Protein AF-A0A6J4PMF3-F1 (afdb_monomer)

Nearest PDB structures (foldseek):
  5nv6-assembly1_A  TM=9.060E-01  e=8.375E-05  Homo sapiens
  7asg-assembly1_A  TM=8.979E-01  e=1.931E-04  Homo sapiens
  1w7d-assembly1_A  TM=6.795E-01  e=3.828E-06  Cereibacter sphaeroides
  7asc-assembly1_A  TM=9.158E-01  e=2.060E-04  Homo sapiens
  5y6p-assembly1_A1  TM=8.399E-01  e=5.402E-04  Griffithsia pacifica

Mean predicted aligned error: 12.39 Å

Solvent-accessible surface area (backbone atoms only — not comparable to full-atom values): 7370 Å² total; per-residue (Å²): 132,90,77,91,85,84,85,89,81,81,88,76,94,69,80,82,76,72,75,78,74,73,52,57,75,46,54,92,22,69,42,51,90,89,51,50,60,61,59,38,36,68,62,12,76,34,22,56,61,49,50,53,50,36,58,72,41,64,42,54,68,66,58,62,44,96,66,57,66,34,70,65,78,59,40,48,66,60,63,66,70,46,64,89,62,52,66,63,52,41,72,33,82,92,26,26,71,56,40,37,51,57,53,51,72,34,46,40,90,38,82,75,59,84,87,81,112

Radius of gyration: 23.45 Å; Cα contacts (8 Å, |Δi|>4): 108; chains: 1; bounding box: 86×26×46 Å

Secondary structure (DSSP, 8-state):
---------------------PPPEETTEE--TTS-HHHHHHH-TT-HHHHHHHHHTT-HHHHTSSS--EE----HHHHHTSPTTHHHHHTSGGGHHHHHHHHHHTEESS---GGG-

InterPro domains:
  IPR000782 FAS1 domain [PF02469] (46-117)
  IPR000782 FAS1 domain [PS50213] (34-117)
  IPR036378 FAS1 domain superfamily [G3DSA:2.30.180.10] (9-117)
  IPR036378 FAS1 domain superfamily [SSF82153] (36-116)
  IPR050904 Cell adhesion and biosynthesis-related protein [PTHR10900] (18-116)

Organism: NCBI:txid543078

Foldseek 3Di:
DDDDDDDDDDDDPDDDPPPPPQADQDQNDGDDPVDFPLVSLVRHPFQVLVNLLCVLLVCPVVSRDPAAKDFPGHGPVNVVPDPPCPSVVCSDPVNSVVSNVVRVVRIDRHNDDPVVD

Sequence (117 aa):
MKTLLGAMALAGLATAAAAQMANPMVGGAEMPATNDIVTNAMNSADHTTLVAAVQAAGLVETLQGEGPFTVLAPTNAAFAALPAGVVDSLLQEQNLDVLAQILTCHVIPAEAFSSDI

Structure (mmCIF, N/CA/C/O backbone):
data_AF-A0A6J4PMF3-F1
#
_entry.id   AF-A0A6J4PMF3-F1
#
loop_
_atom_site.group_PDB
_atom_site.id
_atom_site.type_symbol
_atom_site.label_atom_id
_atom_site.label_alt_id
_atom_site.label_comp_id
_atom_site.label_asym_id
_atom_site.label_entity_id
_atom_site.label_seq_id
_atom_site.pdbx_PDB_ins_code
_atom_site.Cartn_x
_atom_site.Cartn_y
_atom_site.Cartn_z
_atom_site.occupancy
_atom_site.B_iso_or_equiv
_atom_site.auth_seq_id
_atom_site.auth_comp_id
_atom_site.auth_asym_id
_atom_site.auth_atom_id
_atom_site.pdbx_PDB_model_num
ATOM 1 N N . MET A 1 1 ? 70.811 1.520 -27.163 1.00 37.31 1 MET A N 1
ATOM 2 C CA . MET A 1 1 ? 70.375 2.861 -26.711 1.00 37.31 1 MET A CA 1
ATOM 3 C C . MET A 1 1 ? 69.058 3.168 -27.412 1.00 37.31 1 MET A C 1
ATOM 5 O O . MET A 1 1 ? 69.069 3.003 -28.616 1.00 37.31 1 MET A O 1
ATOM 9 N N . LYS A 1 2 ? 67.998 3.532 -26.654 1.00 33.75 2 LYS A N 1
ATOM 10 C CA . LYS A 1 2 ? 66.844 4.414 -26.999 1.00 33.75 2 LYS A CA 1
ATOM 11 C C . LYS A 1 2 ? 66.195 4.243 -28.402 1.00 33.75 2 LYS A C 1
ATOM 13 O O . LYS A 1 2 ? 66.894 4.374 -29.388 1.00 33.75 2 LYS A O 1
ATOM 18 N N . THR A 1 3 ? 64.894 4.003 -28.612 1.00 34.62 3 THR A N 1
ATOM 19 C CA . THR A 1 3 ? 63.647 4.606 -28.063 1.00 34.62 3 THR A CA 1
ATOM 20 C C . THR A 1 3 ? 62.450 3.924 -28.785 1.00 34.62 3 THR A C 1
ATOM 22 O O . THR A 1 3 ? 62.613 3.585 -29.950 1.00 34.62 3 THR A O 1
ATOM 25 N N . LEU A 1 4 ? 61.362 3.522 -28.092 1.00 33.97 4 LEU A N 1
ATOM 26 C CA . LEU A 1 4 ? 59.990 4.121 -28.088 1.00 33.97 4 LEU A CA 1
ATOM 27 C C . LEU A 1 4 ? 59.319 4.237 -29.480 1.00 33.97 4 LEU A C 1
ATOM 29 O O . LEU A 1 4 ? 59.976 4.654 -30.417 1.00 33.97 4 LEU A O 1
ATOM 33 N N . LEU A 1 5 ? 58.019 4.060 -29.740 1.00 35.78 5 LEU A N 1
ATOM 34 C CA . LEU A 1 5 ? 56.769 3.657 -29.070 1.00 35.78 5 LEU A CA 1
ATOM 35 C C . LEU A 1 5 ? 55.703 3.974 -30.155 1.00 35.78 5 LEU A C 1
ATOM 37 O O . LEU A 1 5 ? 55.770 5.065 -30.719 1.00 35.78 5 LEU A O 1
ATOM 41 N N . GLY A 1 6 ? 54.751 3.096 -30.498 1.00 29.81 6 GLY A N 1
ATOM 42 C CA . GLY A 1 6 ? 53.820 3.416 -31.597 1.00 29.81 6 GLY A CA 1
ATOM 43 C C . GLY A 1 6 ? 52.619 2.487 -31.767 1.00 29.81 6 GLY A C 1
ATOM 44 O O . GLY A 1 6 ? 52.643 1.608 -32.614 1.00 29.81 6 GLY A O 1
ATOM 45 N N . ALA A 1 7 ? 51.594 2.736 -30.947 1.00 36.22 7 ALA A N 1
ATOM 46 C CA . ALA A 1 7 ? 50.156 2.538 -31.168 1.00 36.22 7 ALA A CA 1
ATOM 47 C C . ALA A 1 7 ? 49.660 1.247 -31.859 1.00 36.22 7 ALA A C 1
ATOM 49 O O . ALA A 1 7 ? 49.549 1.149 -33.078 1.00 36.22 7 ALA A O 1
ATOM 50 N N . MET A 1 8 ? 49.200 0.316 -31.023 1.00 42.03 8 MET A N 1
ATOM 51 C CA . MET A 1 8 ? 48.271 -0.757 -31.362 1.00 42.03 8 MET A CA 1
ATOM 52 C C . MET A 1 8 ? 46.880 -0.338 -30.861 1.00 42.03 8 MET A C 1
ATOM 54 O O . MET A 1 8 ? 46.699 -0.143 -29.663 1.00 42.03 8 MET A O 1
ATOM 58 N N . ALA A 1 9 ? 45.906 -0.183 -31.755 1.00 37.12 9 ALA A N 1
ATOM 59 C CA . ALA A 1 9 ? 44.490 -0.125 -31.393 1.00 37.12 9 ALA A CA 1
ATOM 60 C C . ALA A 1 9 ? 43.679 -0.789 -32.512 1.00 37.12 9 ALA A C 1
ATOM 62 O O . ALA A 1 9 ? 43.367 -0.177 -33.532 1.00 37.12 9 ALA A O 1
ATOM 63 N N . LEU A 1 10 ? 43.428 -2.088 -32.331 1.00 39.50 10 LEU A N 1
ATOM 64 C CA . LEU A 1 10 ? 42.513 -2.874 -33.149 1.00 39.50 10 LEU A CA 1
ATOM 65 C C . LEU A 1 10 ? 41.071 -2.420 -32.904 1.00 39.50 10 LEU A C 1
ATOM 67 O O . LEU A 1 10 ? 40.662 -2.169 -31.772 1.00 39.50 10 LEU A O 1
ATOM 71 N N . ALA A 1 11 ? 40.310 -2.389 -33.993 1.00 46.75 11 ALA A N 1
ATOM 72 C CA . ALA A 1 11 ? 38.869 -2.236 -34.020 1.00 46.75 11 ALA A CA 1
ATOM 73 C C . ALA A 1 11 ? 38.151 -3.320 -33.196 1.00 46.75 11 ALA A C 1
ATOM 75 O O . ALA A 1 11 ? 38.487 -4.501 -33.270 1.00 46.75 11 ALA A O 1
ATOM 76 N N . GLY A 1 12 ? 37.108 -2.905 -32.481 1.00 38.78 12 GLY A N 1
ATOM 77 C CA . GLY A 1 12 ? 36.174 -3.783 -31.789 1.00 38.78 12 GLY A CA 1
ATOM 78 C C . GLY A 1 12 ? 34.881 -3.037 -31.480 1.00 38.78 12 GLY A C 1
ATOM 79 O O . GLY A 1 12 ? 34.656 -2.632 -30.346 1.00 38.78 12 GLY A O 1
ATOM 80 N N . LEU A 1 13 ? 34.037 -2.829 -32.497 1.00 46.97 13 LEU A N 1
ATOM 81 C CA . LEU A 1 13 ? 32.609 -2.601 -32.277 1.00 46.97 13 LEU A CA 1
ATOM 82 C C . LEU A 1 13 ? 32.025 -3.931 -31.778 1.00 46.97 13 LEU A C 1
ATOM 84 O O . LEU A 1 13 ? 31.741 -4.824 -32.572 1.00 46.97 13 LEU A O 1
ATOM 88 N N . ALA A 1 14 ? 31.875 -4.070 -30.466 1.00 45.22 14 ALA A N 1
ATOM 89 C CA . ALA A 1 14 ? 31.021 -5.081 -29.866 1.00 45.22 14 ALA A CA 1
ATOM 90 C C . ALA A 1 14 ? 29.963 -4.333 -29.058 1.00 45.22 14 ALA A C 1
ATOM 92 O O . ALA A 1 14 ? 30.255 -3.650 -28.080 1.00 45.22 14 ALA A O 1
ATOM 93 N N . THR A 1 15 ? 28.749 -4.404 -29.584 1.00 39.06 15 THR A N 1
ATOM 94 C CA . THR A 1 15 ? 27.488 -3.905 -29.047 1.00 39.06 15 THR A CA 1
ATOM 95 C C . THR A 1 15 ? 27.440 -3.939 -27.525 1.00 39.06 15 THR A C 1
ATOM 97 O O . THR A 1 15 ? 27.542 -5.008 -26.922 1.00 39.06 15 THR A O 1
ATOM 100 N N . ALA A 1 16 ? 27.204 -2.774 -26.919 1.00 39.41 16 ALA A N 1
ATOM 101 C CA . ALA A 1 16 ? 26.626 -2.696 -25.592 1.00 39.41 16 ALA A CA 1
ATOM 102 C C . ALA A 1 16 ? 25.291 -3.448 -25.640 1.00 39.41 16 ALA A C 1
ATOM 104 O O . ALA A 1 16 ? 24.288 -2.931 -26.130 1.00 39.41 16 ALA A O 1
ATOM 105 N N . ALA A 1 17 ? 25.294 -4.698 -25.186 1.00 38.69 17 ALA A N 1
ATOM 106 C CA . ALA A 1 17 ? 24.082 -5.352 -24.749 1.00 38.69 17 ALA A CA 1
ATOM 107 C C . ALA A 1 17 ? 23.633 -4.581 -23.506 1.00 38.69 17 ALA A C 1
ATOM 109 O O . ALA A 1 17 ? 24.020 -4.902 -22.385 1.00 38.69 17 ALA A O 1
ATOM 110 N N . ALA A 1 18 ? 22.876 -3.504 -23.724 1.00 40.16 18 ALA A N 1
ATOM 111 C CA . ALA A 1 18 ? 21.943 -3.031 -22.727 1.00 40.16 18 ALA A CA 1
ATOM 112 C C . ALA A 1 18 ? 21.091 -4.254 -22.399 1.00 40.16 18 ALA A C 1
ATOM 114 O O . ALA A 1 18 ? 20.301 -4.709 -23.227 1.00 40.16 18 ALA A O 1
ATOM 115 N N . ALA A 1 19 ? 21.357 -4.865 -21.246 1.00 42.50 19 ALA A N 1
ATOM 116 C CA . ALA A 1 19 ? 20.436 -5.800 -20.651 1.00 42.50 19 ALA A CA 1
ATOM 117 C C . ALA A 1 19 ? 19.108 -5.049 -20.595 1.00 42.50 19 ALA A C 1
ATOM 119 O O . ALA A 1 19 ? 18.959 -4.097 -19.832 1.00 42.50 19 ALA A O 1
ATOM 120 N N . GLN A 1 20 ? 18.192 -5.410 -21.487 1.00 47.06 20 GLN A N 1
ATOM 121 C CA . GLN A 1 20 ? 16.795 -5.058 -21.368 1.00 47.06 20 GLN A CA 1
ATOM 122 C C . GLN A 1 20 ? 16.377 -5.672 -20.033 1.00 47.06 20 GLN A C 1
ATOM 124 O O . GLN A 1 20 ? 16.107 -6.871 -19.962 1.00 47.06 20 GLN A O 1
ATOM 129 N N . MET A 1 21 ? 16.464 -4.893 -18.952 1.00 52.34 21 MET A N 1
ATOM 130 C CA . MET A 1 21 ? 15.906 -5.263 -17.663 1.00 52.34 21 MET A CA 1
ATOM 131 C C . MET A 1 21 ? 14.413 -5.397 -17.923 1.00 52.34 21 MET A C 1
ATOM 133 O O . MET A 1 21 ? 13.710 -4.399 -18.048 1.00 52.34 21 MET A O 1
ATOM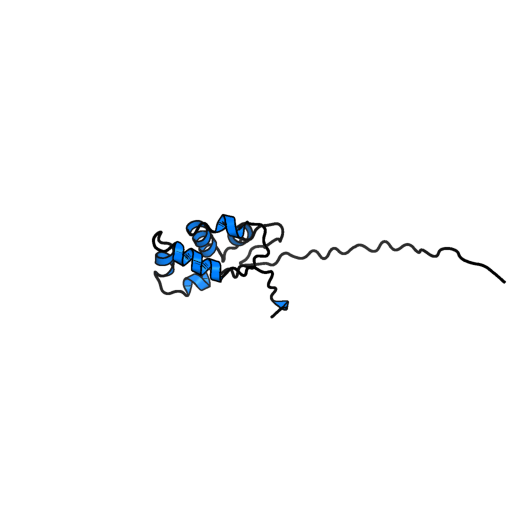 137 N N . ALA A 1 22 ? 13.949 -6.625 -18.149 1.00 61.88 22 ALA A N 1
ATOM 138 C CA . ALA A 1 22 ? 12.528 -6.897 -18.203 1.00 61.88 22 ALA A CA 1
ATOM 139 C C . ALA A 1 22 ? 11.954 -6.405 -16.873 1.00 61.88 22 ALA A C 1
ATOM 141 O O . ALA A 1 22 ? 12.427 -6.813 -15.809 1.00 61.88 22 ALA A O 1
ATOM 142 N N . ASN A 1 23 ? 11.011 -5.466 -16.942 1.00 74.62 23 ASN A N 1
ATOM 143 C CA . ASN A 1 23 ? 10.401 -4.903 -15.748 1.00 74.62 23 ASN A CA 1
ATOM 144 C C . ASN A 1 23 ? 9.767 -6.041 -14.933 1.00 74.62 23 ASN A C 1
ATOM 146 O O . ASN A 1 23 ? 9.175 -6.952 -15.523 1.00 74.62 23 ASN A O 1
ATOM 150 N N . PRO A 1 24 ? 9.886 -6.024 -13.596 1.00 78.62 24 PRO A N 1
ATOM 151 C CA . PRO A 1 24 ? 9.280 -7.053 -12.769 1.00 78.62 24 PRO A CA 1
ATOM 152 C C . PRO A 1 24 ? 7.763 -7.095 -12.996 1.00 78.62 24 PRO A C 1
ATOM 154 O O . PRO A 1 24 ? 7.092 -6.064 -13.076 1.00 78.62 24 PRO A O 1
ATOM 157 N N . MET A 1 25 ? 7.234 -8.312 -13.114 1.00 79.19 25 MET A N 1
ATOM 158 C CA . MET A 1 25 ? 5.803 -8.577 -13.237 1.00 79.19 25 MET A CA 1
ATOM 159 C C . MET A 1 25 ? 5.208 -8.745 -11.842 1.00 79.19 25 MET A C 1
ATOM 161 O O . MET A 1 25 ? 5.563 -9.684 -11.130 1.00 79.19 25 MET A O 1
ATOM 165 N N . VAL A 1 26 ? 4.287 -7.862 -11.459 1.00 78.06 26 VAL A N 1
ATOM 166 C CA . VAL A 1 26 ? 3.666 -7.861 -10.130 1.00 78.06 26 VAL A CA 1
ATOM 167 C C . VAL A 1 26 ? 2.150 -7.770 -10.283 1.00 78.06 26 VAL A C 1
ATOM 169 O O . VAL A 1 26 ? 1.610 -6.827 -10.862 1.00 78.06 26 VAL A O 1
ATOM 172 N N . GLY A 1 27 ? 1.448 -8.793 -9.796 1.00 70.00 27 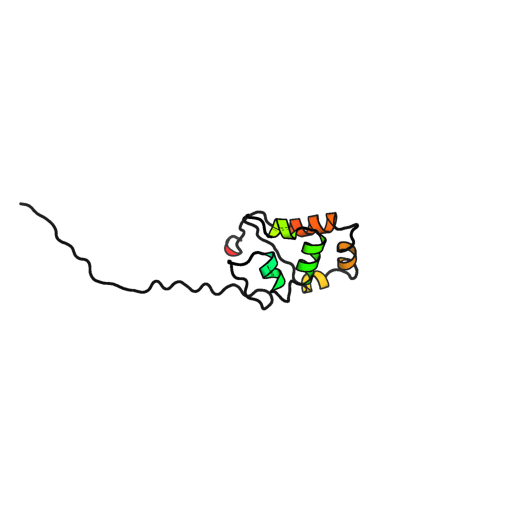GLY A N 1
ATOM 173 C CA . GLY A 1 27 ? -0.007 -8.919 -9.916 1.00 70.00 27 GLY A CA 1
ATOM 174 C C . GLY A 1 27 ? -0.542 -8.773 -11.341 1.00 70.00 27 GLY A C 1
ATOM 175 O O . GLY A 1 27 ? -1.513 -8.060 -11.591 1.00 70.00 27 GLY A O 1
ATOM 176 N N . GLY A 1 28 ? 0.156 -9.408 -12.289 1.00 76.81 28 GLY A N 1
ATOM 177 C CA . GLY A 1 28 ? -0.212 -9.446 -13.705 1.00 76.81 28 GLY A CA 1
ATOM 178 C C . GLY A 1 28 ? 0.154 -8.203 -14.523 1.00 76.81 28 GLY A C 1
ATOM 179 O O . GLY A 1 28 ? -0.149 -8.184 -15.713 1.00 76.81 28 GLY A O 1
ATOM 180 N N . ALA A 1 29 ? 0.814 -7.201 -13.931 1.00 79.31 29 ALA A N 1
ATOM 181 C CA . ALA A 1 29 ? 1.205 -5.963 -14.610 1.00 79.31 29 ALA A CA 1
ATOM 182 C C . ALA A 1 29 ? 2.707 -5.680 -14.502 1.00 79.31 29 ALA A C 1
ATOM 184 O O . ALA A 1 29 ? 3.362 -6.069 -13.532 1.00 79.31 29 ALA A O 1
ATOM 185 N N . GLU A 1 30 ? 3.267 -5.057 -15.540 1.00 82.50 30 GLU A N 1
ATOM 186 C CA . GLU A 1 30 ? 4.675 -4.659 -15.555 1.00 82.50 30 GLU A CA 1
ATOM 187 C C . GLU A 1 30 ? 4.839 -3.452 -14.635 1.00 82.50 30 GLU A C 1
ATOM 189 O O . GLU A 1 30 ? 4.076 -2.491 -14.737 1.00 82.50 30 GLU A O 1
ATOM 194 N N . MET A 1 31 ? 5.833 -3.495 -13.749 1.00 81.81 31 MET A N 1
ATOM 195 C CA . MET A 1 31 ? 6.199 -2.364 -12.897 1.00 81.81 31 MET A CA 1
ATOM 196 C C . MET A 1 31 ? 7.491 -1.726 -13.413 1.00 81.81 31 MET A C 1
ATOM 198 O O . MET A 1 31 ? 8.579 -2.074 -12.946 1.00 81.81 31 MET A O 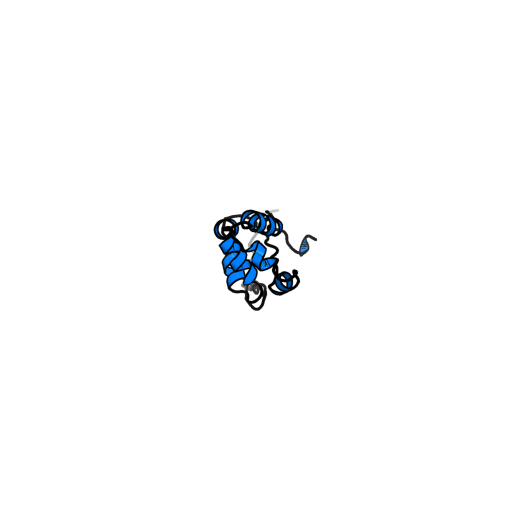1
ATOM 202 N N . PRO A 1 32 ? 7.421 -0.832 -14.417 1.00 80.88 32 PRO A N 1
ATOM 203 C CA . PRO A 1 32 ? 8.594 -0.113 -14.874 1.00 80.88 32 PRO A CA 1
ATOM 204 C C . PRO A 1 32 ? 9.090 0.855 -13.802 1.00 80.88 32 PRO A C 1
ATOM 206 O O . PRO A 1 32 ? 8.306 1.530 -13.134 1.00 80.88 32 PRO A O 1
ATOM 209 N N . ALA A 1 33 ? 10.413 0.983 -13.704 1.00 78.44 33 ALA A N 1
ATOM 210 C CA . ALA A 1 33 ? 11.068 1.943 -12.813 1.00 78.44 33 ALA A CA 1
ATOM 211 C C . ALA A 1 33 ? 10.808 3.413 -13.201 1.00 78.44 33 ALA A C 1
ATOM 213 O O . ALA A 1 33 ? 11.141 4.321 -12.450 1.00 78.44 33 ALA A O 1
ATOM 214 N N . THR A 1 34 ? 10.232 3.661 -14.382 1.00 79.25 34 THR A N 1
ATOM 215 C CA . THR A 1 34 ? 9.833 5.002 -14.838 1.00 79.25 34 THR A CA 1
ATOM 216 C C . THR A 1 34 ? 8.537 5.495 -14.200 1.00 79.25 34 THR A C 1
ATOM 218 O O . THR A 1 34 ? 8.239 6.682 -14.303 1.00 79.25 34 THR A O 1
ATOM 221 N N . ASN A 1 35 ? 7.748 4.598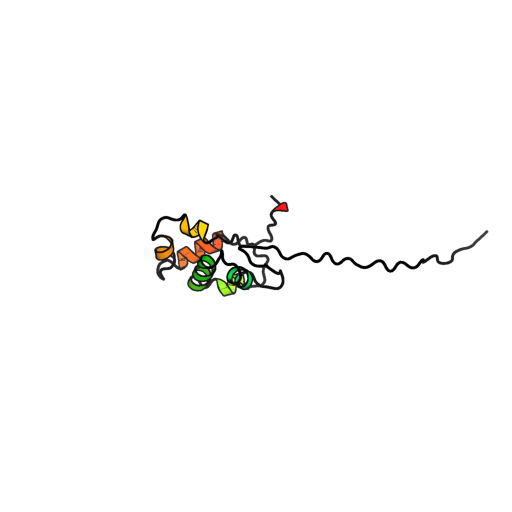 -13.604 1.00 80.94 35 ASN A N 1
ATOM 222 C CA . ASN A 1 35 ? 6.486 4.930 -12.955 1.00 80.94 35 ASN A CA 1
ATOM 223 C C . ASN A 1 35 ? 6.685 5.067 -11.444 1.00 80.94 35 ASN A C 1
ATOM 225 O O . ASN A 1 35 ? 7.482 4.343 -10.847 1.00 80.94 35 ASN A O 1
ATOM 229 N N . ASP A 1 36 ? 5.900 5.946 -10.823 1.00 82.88 36 ASP A N 1
ATOM 230 C CA . ASP A 1 36 ? 5.826 6.024 -9.368 1.00 82.88 36 ASP A CA 1
ATOM 231 C C . ASP A 1 36 ? 5.125 4.788 -8.760 1.00 82.88 36 ASP A C 1
ATOM 233 O O . ASP A 1 36 ? 4.492 3.971 -9.445 1.00 82.88 36 ASP A O 1
ATOM 237 N N . ILE A 1 37 ? 5.255 4.643 -7.440 1.00 81.75 37 ILE A N 1
ATOM 238 C CA . ILE A 1 37 ? 4.738 3.491 -6.687 1.00 81.75 37 ILE A CA 1
ATOM 239 C C . ILE A 1 37 ? 3.216 3.377 -6.839 1.00 81.75 37 ILE A C 1
ATOM 241 O O . ILE A 1 37 ? 2.681 2.277 -6.997 1.00 81.75 37 ILE A O 1
ATOM 245 N N . VAL A 1 38 ? 2.516 4.514 -6.834 1.00 82.56 38 VAL A N 1
ATOM 246 C CA . VAL A 1 38 ? 1.052 4.568 -6.918 1.00 82.56 38 VAL A CA 1
ATOM 247 C C . VAL A 1 38 ? 0.571 4.128 -8.300 1.00 82.56 38 VAL A C 1
ATOM 249 O O . VAL A 1 38 ? -0.320 3.289 -8.399 1.00 82.56 38 VAL A O 1
ATOM 252 N N . THR A 1 39 ? 1.197 4.615 -9.367 1.00 84.38 39 THR A N 1
ATOM 253 C CA . THR A 1 39 ? 0.899 4.261 -10.759 1.00 84.38 39 THR A CA 1
ATOM 254 C C . THR A 1 39 ? 1.138 2.775 -10.999 1.00 84.38 39 THR A C 1
ATOM 256 O O . THR A 1 39 ? 0.306 2.099 -11.606 1.00 84.38 39 THR A O 1
ATOM 259 N N . ASN A 1 40 ? 2.238 2.228 -10.478 1.00 85.00 40 ASN A N 1
ATOM 260 C CA . ASN A 1 40 ? 2.515 0.795 -10.566 1.00 85.00 40 ASN A CA 1
ATOM 261 C C . ASN A 1 40 ? 1.481 -0.046 -9.798 1.00 85.00 40 ASN A C 1
ATOM 263 O O . ASN A 1 40 ? 1.000 -1.049 -10.328 1.00 85.00 40 ASN A O 1
ATOM 267 N N . ALA A 1 41 ? 1.071 0.382 -8.600 1.00 82.94 41 ALA A N 1
ATOM 268 C CA . ALA A 1 41 ? 0.018 -0.293 -7.839 1.00 82.94 41 ALA A CA 1
ATOM 269 C C . ALA A 1 41 ? -1.354 -0.220 -8.536 1.00 82.94 41 ALA A C 1
ATOM 271 O O . ALA A 1 41 ? -2.084 -1.207 -8.544 1.00 82.94 41 ALA A O 1
ATOM 272 N N . MET A 1 42 ? -1.690 0.908 -9.173 1.00 82.44 42 MET A N 1
ATOM 273 C CA . MET A 1 42 ? -2.938 1.083 -9.933 1.00 82.44 42 MET A CA 1
ATOM 274 C C . MET A 1 42 ? -3.032 0.174 -11.159 1.00 82.44 42 MET A C 1
ATOM 276 O O . MET A 1 42 ? -4.124 -0.271 -11.504 1.00 82.44 42 MET A O 1
ATOM 280 N N . ASN A 1 43 ? -1.903 -0.107 -11.810 1.00 83.00 43 ASN A N 1
ATOM 281 C CA . ASN A 1 43 ? -1.869 -0.996 -12.970 1.00 83.00 43 ASN A CA 1
ATOM 282 C C . ASN A 1 43 ? -1.949 -2.482 -12.583 1.00 83.00 43 ASN A C 1
ATOM 284 O O . ASN A 1 43 ? -2.239 -3.316 -13.437 1.00 83.00 43 ASN A O 1
ATOM 288 N N . SER A 1 44 ? -1.717 -2.822 -11.314 1.00 81.44 44 SER A N 1
ATOM 289 C CA . SER A 1 44 ? -1.699 -4.200 -10.828 1.00 81.44 44 SER A CA 1
ATOM 290 C C . SER A 1 44 ? -3.083 -4.662 -10.360 1.00 81.44 44 SER A C 1
ATOM 292 O O . SER A 1 44 ? -3.703 -4.047 -9.490 1.00 81.44 44 SER A O 1
ATOM 294 N N . ALA A 1 45 ? -3.554 -5.798 -10.885 1.00 82.00 45 ALA A N 1
ATOM 295 C CA . ALA A 1 45 ? -4.879 -6.336 -10.557 1.00 82.00 45 ALA A CA 1
ATOM 296 C C . ALA A 1 45 ? -5.001 -6.785 -9.088 1.00 82.00 45 ALA A C 1
ATOM 298 O O . ALA A 1 45 ? -6.098 -6.805 -8.530 1.00 82.00 45 ALA A O 1
ATOM 299 N N . ASP A 1 46 ? -3.873 -7.102 -8.449 1.00 83.38 46 ASP A N 1
ATOM 300 C CA . ASP A 1 46 ? -3.823 -7.605 -7.075 1.00 83.38 46 ASP A CA 1
ATOM 301 C C . ASP A 1 46 ? -3.748 -6.505 -6.005 1.00 83.38 46 ASP A C 1
ATOM 303 O O . ASP A 1 46 ? -3.788 -6.832 -4.821 1.00 83.38 46 ASP A O 1
ATOM 307 N N . HIS A 1 47 ? -3.654 -5.223 -6.380 1.00 84.88 47 HIS A N 1
ATOM 308 C CA . HIS A 1 47 ? -3.404 -4.112 -5.442 1.00 84.88 47 HIS A CA 1
ATOM 309 C C . HIS A 1 47 ? -4.536 -3.073 -5.393 1.00 84.88 47 HIS A C 1
ATOM 311 O O . HIS A 1 47 ? -4.382 -1.992 -4.822 1.00 84.88 47 HIS A O 1
ATOM 317 N N . THR A 1 48 ? -5.707 -3.393 -5.944 1.00 83.56 48 THR A N 1
ATOM 318 C CA . THR A 1 48 ? -6.855 -2.475 -6.011 1.00 83.56 48 THR A CA 1
ATOM 319 C C . THR A 1 48 ? -7.329 -1.997 -4.635 1.00 83.56 48 THR A C 1
ATOM 321 O O . THR A 1 48 ? -7.652 -0.820 -4.474 1.00 83.56 48 THR A O 1
ATOM 324 N N . THR A 1 49 ? -7.340 -2.873 -3.621 1.00 84.81 49 THR A N 1
ATOM 325 C CA . THR A 1 49 ? -7.752 -2.498 -2.255 1.00 84.81 49 THR A CA 1
ATOM 326 C C . THR A 1 49 ? -6.734 -1.576 -1.586 1.00 84.81 49 THR A C 1
ATOM 328 O O . THR A 1 49 ? -7.121 -0.633 -0.895 1.00 84.81 49 THR A O 1
ATOM 331 N N . LEU A 1 50 ? -5.440 -1.792 -1.837 1.00 84.69 50 LEU A N 1
ATOM 332 C CA . LEU A 1 50 ? -4.375 -0.923 -1.337 1.00 84.69 50 LEU A CA 1
ATOM 333 C C . LEU A 1 50 ? -4.495 0.488 -1.919 1.00 84.69 50 LEU A C 1
ATOM 335 O O . LEU A 1 50 ? -4.412 1.462 -1.179 1.00 84.69 50 LEU A O 1
ATOM 339 N N . VAL A 1 51 ? -4.733 0.604 -3.227 1.00 84.25 51 VAL A N 1
ATOM 340 C CA . VAL A 1 51 ? -4.904 1.900 -3.899 1.00 84.25 51 VAL A CA 1
ATOM 341 C C . VAL A 1 51 ? -6.072 2.682 -3.293 1.00 84.25 51 VAL A C 1
ATOM 343 O O . VAL A 1 51 ? -5.921 3.864 -2.990 1.00 84.25 51 VAL A O 1
ATOM 346 N N . ALA A 1 52 ? -7.211 2.023 -3.056 1.00 84.31 52 ALA A N 1
ATOM 347 C CA . ALA A 1 52 ? -8.360 2.653 -2.407 1.00 84.31 52 ALA A CA 1
ATOM 348 C C . ALA A 1 52 ? -8.027 3.129 -0.980 1.00 84.31 52 ALA A C 1
ATOM 350 O O . ALA A 1 52 ? -8.379 4.246 -0.604 1.00 84.31 52 ALA A O 1
ATOM 351 N N . ALA A 1 53 ? -7.299 2.317 -0.208 1.00 82.56 53 ALA A N 1
ATOM 352 C CA . ALA A 1 53 ? -6.873 2.663 1.146 1.00 82.56 53 ALA A CA 1
ATOM 353 C C . ALA A 1 53 ? -5.884 3.843 1.180 1.00 82.56 53 ALA A C 1
ATOM 355 O O . ALA A 1 53 ? -6.032 4.744 1.999 1.00 82.56 53 ALA A O 1
ATOM 356 N N . VAL A 1 54 ? -4.903 3.870 0.275 1.00 84.56 54 VAL A N 1
ATOM 357 C CA . VAL A 1 54 ? -3.909 4.954 0.171 1.00 84.56 54 VAL A CA 1
ATOM 358 C C . VAL A 1 54 ? -4.565 6.270 -0.252 1.00 84.56 54 VAL A C 1
ATOM 360 O O . VAL A 1 54 ? -4.198 7.324 0.269 1.00 84.56 54 VAL A O 1
ATOM 363 N N . GLN A 1 55 ? -5.553 6.218 -1.154 1.00 83.94 55 GLN A N 1
ATOM 364 C CA . GLN A 1 55 ? -6.355 7.387 -1.526 1.00 83.94 55 GLN A CA 1
ATOM 365 C C . GLN A 1 55 ? -7.189 7.895 -0.346 1.00 83.94 55 GLN A C 1
ATOM 367 O O . GLN A 1 55 ? -7.164 9.089 -0.063 1.00 83.94 55 GLN A O 1
ATOM 372 N N . ALA A 1 56 ? -7.873 6.998 0.375 1.00 82.25 56 ALA A N 1
ATOM 373 C CA . ALA A 1 56 ? -8.670 7.361 1.547 1.00 82.25 56 ALA A CA 1
ATOM 374 C C . ALA A 1 56 ? -7.812 7.952 2.681 1.00 82.25 56 ALA A C 1
ATOM 376 O O . ALA A 1 56 ? -8.227 8.903 3.336 1.00 82.25 56 ALA A O 1
ATOM 377 N N . ALA A 1 57 ? -6.603 7.423 2.885 1.00 80.69 57 ALA A N 1
ATOM 378 C CA . ALA A 1 57 ? -5.662 7.889 3.903 1.00 80.69 57 ALA A CA 1
ATOM 379 C C . ALA A 1 57 ? -4.854 9.138 3.493 1.00 80.69 57 ALA A C 1
ATOM 381 O O . ALA A 1 57 ? -4.046 9.617 4.286 1.00 80.69 57 ALA A O 1
ATOM 382 N N . GLY A 1 58 ? -5.014 9.652 2.266 1.00 82.00 58 GLY A N 1
ATOM 383 C CA . GLY A 1 58 ? -4.282 10.833 1.788 1.00 82.00 58 GLY A CA 1
ATOM 384 C C . GLY A 1 58 ? -2.770 10.629 1.622 1.00 82.00 58 GLY A C 1
ATOM 385 O O . GLY A 1 58 ? -2.019 11.597 1.568 1.00 82.00 58 GLY A O 1
ATOM 386 N N . LEU A 1 59 ? -2.299 9.381 1.529 1.00 82.50 59 LEU A N 1
ATOM 387 C CA . LEU A 1 59 ? -0.866 9.059 1.452 1.00 82.50 59 LEU A CA 1
ATOM 388 C C . LEU A 1 59 ? -0.303 9.064 0.023 1.00 82.50 59 LEU A C 1
ATOM 390 O O . LEU A 1 59 ? 0.899 8.872 -0.155 1.00 82.50 59 LEU A O 1
ATOM 394 N N . VAL A 1 60 ? -1.144 9.305 -0.989 1.00 81.56 60 VAL A N 1
ATOM 395 C CA . VAL A 1 60 ? -0.745 9.340 -2.410 1.00 81.56 60 VAL A CA 1
ATOM 396 C C . VAL A 1 60 ? 0.429 10.295 -2.625 1.00 81.56 60 VAL A C 1
ATOM 398 O O . VAL A 1 60 ? 1.446 9.897 -3.179 1.00 81.56 60 VAL A O 1
ATOM 401 N N . GLU A 1 61 ? 0.330 11.516 -2.103 1.00 80.62 61 GLU A N 1
ATOM 402 C CA . GLU A 1 61 ? 1.347 12.560 -2.280 1.00 80.62 61 GLU A CA 1
ATOM 403 C C . GLU A 1 61 ? 2.687 12.171 -1.638 1.00 80.62 61 GLU A C 1
ATOM 405 O O . GLU A 1 61 ? 3.755 12.472 -2.165 1.00 80.62 61 GLU A O 1
ATOM 410 N N . THR A 1 62 ? 2.632 11.451 -0.513 1.00 79.88 62 THR A N 1
ATOM 411 C CA . THR A 1 62 ? 3.825 10.982 0.207 1.00 79.88 62 THR A CA 1
ATOM 412 C C . THR A 1 62 ? 4.516 9.848 -0.548 1.00 79.88 62 THR A C 1
ATOM 414 O O . THR A 1 62 ? 5.737 9.847 -0.663 1.00 79.88 62 THR A O 1
ATOM 417 N N . LEU A 1 63 ? 3.747 8.903 -1.101 1.00 78.62 63 LEU A N 1
ATOM 418 C CA . LEU A 1 63 ? 4.279 7.766 -1.864 1.00 78.62 63 LEU A CA 1
ATOM 419 C C . LEU A 1 63 ? 4.723 8.134 -3.289 1.00 78.62 63 LEU A C 1
ATOM 421 O O . LEU A 1 63 ? 5.431 7.355 -3.924 1.00 78.62 63 LEU A O 1
ATOM 425 N N . GLN A 1 64 ? 4.308 9.300 -3.786 1.00 80.81 64 GLN A N 1
ATOM 426 C CA . GLN A 1 64 ? 4.800 9.903 -5.029 1.00 80.81 64 GLN A CA 1
ATOM 427 C C . GLN A 1 64 ? 6.015 10.819 -4.818 1.00 80.81 64 GLN A C 1
ATOM 429 O O . GLN A 1 64 ? 6.619 11.260 -5.795 1.00 80.81 64 GLN A O 1
ATOM 434 N N . GLY A 1 65 ? 6.359 11.138 -3.567 1.00 76.81 65 GLY A N 1
ATOM 435 C CA . GLY A 1 65 ? 7.471 12.023 -3.241 1.00 76.81 65 GLY A CA 1
ATOM 436 C C . GLY A 1 65 ? 8.839 11.443 -3.611 1.00 76.81 65 GLY A C 1
ATOM 437 O O . GLY A 1 65 ? 9.022 10.230 -3.707 1.00 76.81 65 GLY A O 1
ATOM 438 N N . GLU A 1 66 ? 9.830 12.324 -3.776 1.00 65.56 66 GLU A N 1
ATOM 439 C CA . GLU A 1 66 ? 11.221 11.921 -3.991 1.00 65.56 66 GLU A CA 1
ATOM 440 C C . GLU A 1 66 ? 11.801 11.326 -2.702 1.00 65.56 66 GLU A C 1
ATOM 442 O O . GLU A 1 66 ? 12.170 12.035 -1.766 1.00 65.56 66 GLU A O 1
ATOM 447 N N . GLY A 1 67 ? 11.899 10.004 -2.650 1.00 61.94 67 GLY A N 1
ATOM 448 C CA . GLY A 1 67 ? 12.633 9.312 -1.604 1.00 61.94 67 GLY A CA 1
ATOM 449 C C . GLY A 1 67 ? 12.946 7.879 -2.009 1.00 61.94 67 GLY A C 1
ATOM 450 O O . GLY A 1 67 ? 12.233 7.303 -2.834 1.00 61.94 67 GLY A O 1
ATOM 451 N N . PRO A 1 68 ? 13.992 7.266 -1.435 1.00 77.12 68 PRO A N 1
ATOM 452 C CA . PRO A 1 68 ? 14.077 5.820 -1.441 1.00 77.12 68 PRO A CA 1
ATOM 453 C C . PRO A 1 68 ? 12.987 5.272 -0.511 1.00 77.12 68 PRO A C 1
ATOM 455 O O 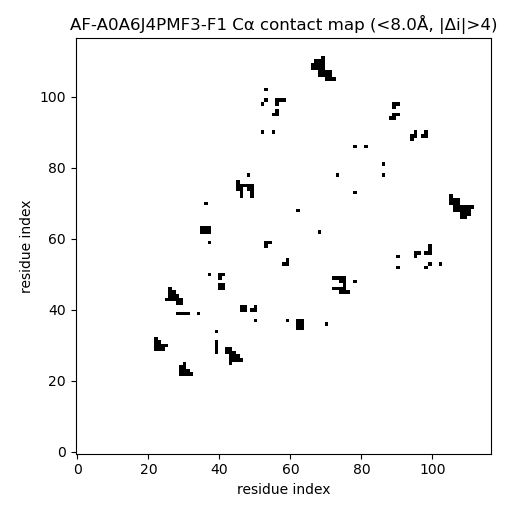. PRO A 1 68 ? 13.157 5.221 0.708 1.00 77.12 68 PRO A O 1
ATOM 458 N N . PHE A 1 69 ? 11.850 4.891 -1.089 1.00 83.62 69 PHE A N 1
ATOM 459 C CA . PHE A 1 69 ? 10.769 4.211 -0.386 1.00 83.62 69 PHE A CA 1
ATOM 460 C C . PHE A 1 69 ? 10.630 2.790 -0.913 1.00 83.62 69 PHE A C 1
ATOM 462 O O . PHE A 1 69 ? 10.486 2.575 -2.115 1.00 83.62 69 PHE A O 1
ATOM 469 N N . THR A 1 70 ? 10.600 1.823 -0.000 1.00 83.56 70 THR A N 1
ATOM 470 C CA . THR A 1 70 ? 10.205 0.450 -0.325 1.00 83.56 70 THR A CA 1
ATOM 471 C C . THR A 1 70 ? 8.845 0.184 0.304 1.00 83.56 70 THR A C 1
ATOM 473 O O . THR A 1 70 ? 8.709 0.217 1.526 1.00 83.56 70 THR A O 1
ATOM 476 N N . VAL A 1 71 ? 7.826 -0.057 -0.524 1.00 85.94 71 VAL A N 1
ATOM 477 C CA . VAL A 1 71 ? 6.461 -0.336 -0.057 1.00 85.94 71 VAL A CA 1
ATOM 478 C C . VAL A 1 71 ? 6.188 -1.829 -0.131 1.00 85.94 71 VAL A C 1
ATOM 480 O O . VAL A 1 71 ? 6.181 -2.425 -1.207 1.00 85.94 71 VAL A O 1
ATOM 483 N N . LEU A 1 72 ? 5.913 -2.428 1.024 1.00 86.81 72 LEU A N 1
ATOM 484 C CA . LEU A 1 72 ? 5.428 -3.797 1.130 1.00 86.81 72 LEU A CA 1
ATOM 485 C C . LEU A 1 72 ? 3.936 -3.806 0.804 1.00 86.81 72 LEU A C 1
ATOM 487 O O . LEU A 1 72 ? 3.101 -3.722 1.695 1.00 86.81 72 LEU A O 1
ATOM 491 N N . ALA A 1 73 ? 3.603 -3.839 -0.483 1.00 84.75 73 ALA A N 1
ATOM 492 C CA . ALA A 1 73 ? 2.230 -3.734 -0.956 1.00 84.75 73 ALA A CA 1
ATOM 493 C C . ALA A 1 73 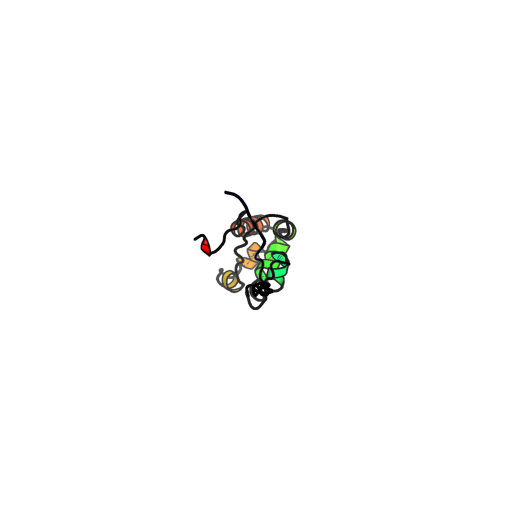? 1.433 -5.026 -0.651 1.00 84.75 73 ALA A C 1
ATOM 495 O O . ALA A 1 73 ? 1.698 -6.061 -1.268 1.00 84.75 73 ALA A O 1
ATOM 496 N N . PRO A 1 74 ? 0.465 -5.018 0.289 1.00 85.38 74 PRO A N 1
ATOM 497 C CA . PRO A 1 74 ? -0.391 -6.176 0.518 1.00 85.38 74 PRO A CA 1
ATOM 498 C C . PRO A 1 74 ? -1.295 -6.429 -0.692 1.00 85.38 74 PRO A C 1
ATOM 500 O O . PRO A 1 74 ? -1.873 -5.502 -1.263 1.00 85.38 74 PRO A O 1
ATOM 503 N N . THR A 1 75 ? -1.456 -7.701 -1.050 1.00 86.69 75 THR A N 1
ATOM 504 C CA . THR A 1 75 ? -2.371 -8.113 -2.118 1.00 86.69 75 THR A CA 1
ATOM 505 C C . THR A 1 75 ? -3.820 -8.119 -1.638 1.00 86.69 75 THR A C 1
ATOM 507 O O . THR A 1 75 ? -4.110 -8.211 -0.443 1.00 86.69 75 THR A O 1
ATOM 510 N N . ASN A 1 76 ? -4.762 -8.131 -2.578 1.00 84.50 76 ASN A N 1
ATOM 511 C CA . ASN A 1 76 ? -6.190 -8.294 -2.307 1.00 84.50 76 ASN A CA 1
ATOM 512 C C . ASN A 1 76 ? -6.483 -9.553 -1.464 1.00 84.50 76 ASN A C 1
ATOM 514 O O . ASN A 1 76 ? -7.375 -9.539 -0.616 1.00 84.50 76 ASN A O 1
ATOM 518 N N . ALA A 1 77 ? -5.699 -10.625 -1.633 1.00 83.81 77 ALA A N 1
ATOM 519 C CA . ALA A 1 77 ? -5.813 -11.836 -0.820 1.00 83.81 77 ALA A CA 1
ATOM 520 C C . ALA A 1 77 ? -5.410 -11.610 0.649 1.00 83.81 77 ALA A C 1
ATOM 522 O O . ALA A 1 77 ? -6.025 -12.189 1.542 1.00 83.81 77 ALA A O 1
ATOM 523 N N . ALA A 1 78 ? -4.423 -10.746 0.916 1.00 83.38 78 ALA A N 1
ATOM 524 C CA . ALA A 1 78 ? -4.041 -10.376 2.278 1.00 83.38 78 ALA A CA 1
ATOM 525 C C . ALA A 1 78 ? -5.158 -9.586 2.981 1.00 83.38 78 ALA A C 1
ATOM 527 O O . ALA A 1 78 ? -5.447 -9.842 4.148 1.00 83.38 78 ALA A O 1
ATOM 528 N N . PHE A 1 79 ? -5.851 -8.698 2.259 1.00 81.56 79 PHE A N 1
ATOM 529 C CA . PHE A 1 79 ? -7.042 -8.019 2.784 1.00 81.56 79 PHE A CA 1
ATOM 530 C C . PHE A 1 79 ? -8.213 -8.982 3.003 1.00 81.56 79 PHE A C 1
ATOM 532 O O . PHE A 1 79 ? -8.906 -8.876 4.011 1.00 81.56 79 PHE A O 1
ATOM 539 N N . ALA A 1 80 ? -8.414 -9.951 2.105 1.00 82.44 80 ALA A N 1
ATOM 540 C CA . ALA A 1 80 ? -9.459 -10.967 2.245 1.00 82.44 80 ALA A CA 1
ATOM 541 C C . ALA A 1 80 ? -9.203 -11.954 3.400 1.00 82.44 80 ALA A C 1
ATOM 543 O O . ALA A 1 80 ? -10.144 -12.561 3.905 1.00 82.44 80 ALA A O 1
ATOM 544 N N . ALA A 1 81 ? -7.945 -12.118 3.823 1.00 86.12 81 ALA A N 1
ATOM 545 C CA . ALA A 1 81 ? -7.585 -12.929 4.983 1.00 86.12 81 ALA A CA 1
ATOM 546 C C . ALA A 1 81 ? -7.930 -12.253 6.324 1.00 86.12 81 ALA A C 1
ATOM 548 O O . ALA A 1 81 ? -7.927 -12.919 7.362 1.00 86.12 81 ALA A O 1
ATOM 549 N N . LEU A 1 82 ? -8.230 -10.949 6.325 1.00 81.31 82 LEU A N 1
ATOM 550 C CA . LEU A 1 82 ? -8.697 -10.257 7.520 1.00 81.31 82 LEU A CA 1
ATOM 551 C C . LEU A 1 82 ? -10.145 -10.662 7.846 1.00 81.31 82 LEU A C 1
ATOM 553 O O . LEU A 1 82 ? -10.935 -10.939 6.941 1.00 81.31 82 LEU A O 1
ATOM 557 N N . PRO A 1 83 ? -10.532 -10.673 9.135 1.00 84.38 83 PRO A N 1
ATOM 558 C CA . PRO A 1 83 ? -11.918 -10.896 9.521 1.00 84.38 83 PRO A CA 1
ATOM 559 C C . PRO A 1 83 ? -12.862 -9.922 8.804 1.00 84.38 83 PRO A C 1
ATOM 561 O O . PRO A 1 83 ? -12.555 -8.735 8.653 1.00 84.38 83 PRO A O 1
ATOM 564 N N . ALA A 1 84 ? -14.029 -10.419 8.389 1.00 77.88 84 ALA A N 1
ATOM 565 C CA . ALA A 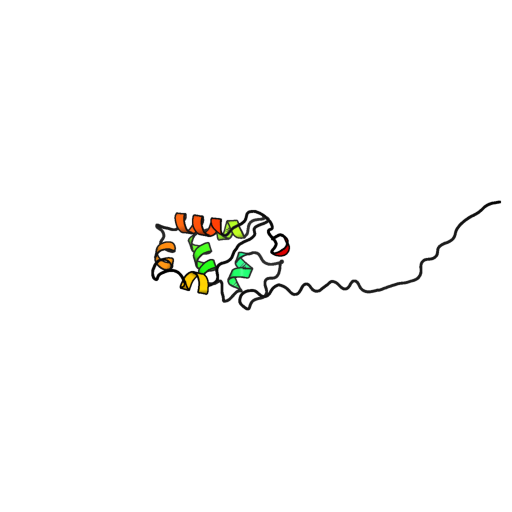1 84 ? -15.027 -9.607 7.701 1.00 77.88 84 ALA A CA 1
ATOM 566 C C . ALA A 1 84 ? -15.393 -8.357 8.526 1.00 77.88 84 ALA A C 1
ATOM 568 O O . ALA A 1 84 ? -15.611 -8.443 9.735 1.00 77.88 84 ALA A O 1
ATOM 569 N N . GLY A 1 85 ? -15.446 -7.196 7.866 1.00 77.12 85 GLY A N 1
ATOM 570 C CA . GLY A 1 85 ? -15.752 -5.903 8.484 1.00 77.12 85 GLY A CA 1
ATOM 571 C C . GLY A 1 85 ? -14.547 -5.133 9.034 1.00 77.12 85 GLY A C 1
ATOM 572 O O . GLY A 1 85 ? -14.694 -3.954 9.351 1.00 77.12 85 GLY A O 1
ATOM 573 N N . VAL A 1 86 ? -13.349 -5.732 9.113 1.00 80.06 86 VAL A N 1
ATOM 574 C CA . VAL A 1 86 ? -12.132 -5.001 9.520 1.00 80.06 86 VAL A CA 1
ATOM 575 C C . VAL A 1 86 ? -11.720 -3.997 8.448 1.00 80.06 86 VAL A C 1
ATOM 577 O O . VAL A 1 86 ? -11.467 -2.842 8.771 1.00 80.06 86 VAL A O 1
ATOM 580 N N . VAL A 1 87 ? -11.707 -4.403 7.176 1.00 77.31 87 VAL A N 1
ATOM 581 C CA . VAL A 1 87 ? -11.357 -3.508 6.059 1.00 77.31 87 VAL A CA 1
ATOM 582 C C . VAL A 1 87 ? -12.364 -2.363 5.950 1.00 77.31 87 VAL A C 1
ATOM 584 O O . VAL A 1 87 ? -11.957 -1.208 5.890 1.00 77.31 87 VAL A O 1
ATOM 587 N N . ASP A 1 88 ? -13.664 -2.661 6.024 1.00 81.25 88 ASP A N 1
ATOM 588 C CA . ASP A 1 88 ? -14.710 -1.633 6.019 1.00 81.25 88 ASP A CA 1
ATOM 589 C C . ASP A 1 88 ? -14.568 -0.668 7.198 1.00 81.25 88 ASP A C 1
ATOM 591 O O . ASP A 1 88 ? -14.701 0.537 7.018 1.00 81.25 88 ASP A O 1
ATOM 595 N N . SER A 1 89 ? -14.248 -1.178 8.394 1.00 80.81 89 SER A N 1
ATOM 596 C CA . SER A 1 89 ? -14.011 -0.337 9.572 1.00 80.81 89 SER A CA 1
ATOM 597 C C . SER A 1 89 ? -12.786 0.556 9.385 1.00 80.81 89 SER A C 1
ATOM 599 O O . SER A 1 89 ? -12.838 1.733 9.727 1.00 80.81 89 SER A O 1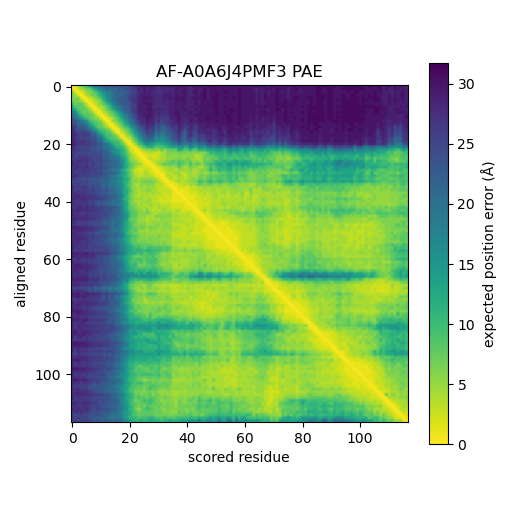
ATOM 601 N N . LEU A 1 90 ? -11.695 0.034 8.819 1.00 78.50 90 LEU A N 1
ATOM 602 C CA . LEU A 1 90 ? -10.471 0.800 8.561 1.00 78.50 90 LEU A CA 1
ATOM 603 C C . LEU A 1 90 ? -10.657 1.880 7.486 1.00 78.50 90 LEU A C 1
ATOM 605 O O . LEU A 1 90 ? -9.988 2.905 7.546 1.00 78.50 90 LEU A O 1
ATOM 609 N N . LEU A 1 91 ? -11.575 1.677 6.539 1.00 80.38 91 LEU A N 1
ATOM 610 C CA . LEU A 1 91 ? -11.921 2.659 5.504 1.00 80.38 91 LEU A CA 1
ATOM 611 C C . LEU A 1 91 ? -12.887 3.754 5.990 1.00 80.38 91 LEU A C 1
ATOM 613 O O . LEU A 1 91 ? -13.173 4.688 5.243 1.00 80.38 91 LEU A O 1
ATOM 617 N N . GLN A 1 92 ? -13.405 3.667 7.219 1.00 82.88 92 GLN A N 1
ATOM 618 C CA . GLN A 1 92 ? -14.233 4.731 7.788 1.00 82.88 92 GLN A CA 1
ATOM 619 C C . GLN A 1 92 ? -13.389 5.958 8.133 1.00 82.88 92 GLN A C 1
ATOM 621 O O . GLN A 1 92 ? -12.293 5.830 8.671 1.00 82.88 92 GLN A O 1
ATOM 626 N N . GLU A 1 93 ? -13.959 7.151 7.938 1.00 77.06 93 GLU A N 1
ATOM 627 C CA . GLU A 1 93 ? -13.298 8.441 8.204 1.00 77.06 93 GLU A CA 1
ATOM 628 C C . GLU A 1 93 ? -12.714 8.545 9.625 1.00 77.06 93 GLU A C 1
ATOM 630 O O . GLU A 1 93 ? -11.646 9.107 9.839 1.00 77.06 93 GLU A O 1
ATOM 635 N N . GLN A 1 94 ? -13.387 7.915 10.591 1.00 82.06 94 GLN A N 1
ATOM 636 C CA . GLN A 1 94 ? -12.993 7.829 12.003 1.00 82.06 94 GLN A CA 1
ATOM 637 C C . GLN A 1 94 ? -11.640 7.134 12.226 1.00 82.06 94 GLN A C 1
ATOM 639 O O . GLN A 1 94 ? -10.991 7.350 13.245 1.00 82.06 94 GLN A O 1
ATOM 644 N N . ASN A 1 95 ? -11.271 6.235 11.312 1.00 83.12 95 ASN A N 1
ATOM 645 C CA . ASN A 1 95 ? -10.131 5.336 11.429 1.00 83.12 95 ASN A CA 1
ATOM 646 C C . ASN A 1 95 ? -9.043 5.656 10.401 1.00 83.12 95 ASN A C 1
ATOM 648 O O . ASN A 1 95 ? -8.077 4.903 10.305 1.00 83.12 95 ASN A O 1
ATOM 652 N N . LEU A 1 96 ? -9.155 6.768 9.664 1.00 79.88 96 LEU A N 1
ATOM 653 C CA . LEU A 1 96 ? -8.161 7.148 8.659 1.00 79.88 96 LEU A CA 1
ATOM 654 C C . LEU A 1 96 ? -6.778 7.382 9.269 1.00 79.88 96 LEU A C 1
ATOM 656 O O . LEU A 1 96 ? -5.791 6.980 8.665 1.00 79.88 96 LEU A O 1
ATOM 660 N N . ASP A 1 97 ? -6.687 7.919 10.490 1.00 82.31 97 ASP A N 1
ATOM 661 C CA . ASP A 1 97 ? -5.412 8.042 11.214 1.00 82.31 97 ASP A CA 1
ATOM 662 C C . ASP A 1 97 ? -4.781 6.675 11.533 1.00 82.31 97 ASP A C 1
ATOM 664 O O . ASP A 1 97 ? -3.560 6.501 11.490 1.00 82.31 97 ASP A O 1
ATOM 668 N N . VAL A 1 98 ? -5.616 5.680 11.847 1.00 83.31 98 VAL A N 1
ATOM 669 C CA . VAL A 1 98 ? -5.175 4.301 12.103 1.00 83.31 98 VAL A CA 1
ATOM 670 C C . VAL A 1 98 ? -4.771 3.630 10.794 1.00 83.31 98 VAL A C 1
ATOM 672 O O . VAL A 1 98 ? -3.735 2.969 10.738 1.00 83.31 98 VAL A O 1
ATOM 675 N N . LEU A 1 99 ? -5.546 3.834 9.728 1.00 82.62 99 LEU A N 1
ATOM 676 C CA . LEU A 1 99 ? -5.237 3.346 8.390 1.00 82.62 99 LEU A CA 1
ATOM 677 C C . LEU A 1 99 ? -3.915 3.934 7.886 1.00 82.62 99 LEU A C 1
ATOM 679 O O . LEU A 1 99 ? -3.068 3.184 7.409 1.00 82.62 99 LEU A O 1
ATOM 683 N N . ALA A 1 100 ? -3.701 5.240 8.057 1.00 82.88 100 ALA A N 1
ATOM 684 C CA . ALA A 1 100 ? -2.455 5.907 7.710 1.00 82.88 100 ALA A CA 1
ATOM 685 C C . ALA A 1 100 ? -1.274 5.316 8.493 1.00 82.88 100 ALA A C 1
ATOM 687 O O . ALA A 1 100 ? -0.266 4.968 7.884 1.00 82.88 100 ALA A O 1
ATOM 688 N N . GLN A 1 101 ? -1.415 5.097 9.807 1.00 84.12 101 GLN A N 1
ATOM 689 C CA . GLN A 1 101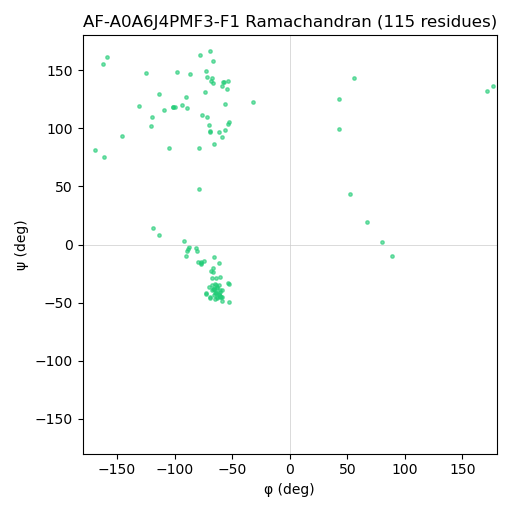 ? -0.383 4.420 10.605 1.00 84.12 101 GLN A CA 1
ATOM 690 C C . GLN A 1 101 ? -0.069 3.011 10.087 1.00 84.12 101 GLN A C 1
ATOM 692 O O . GLN A 1 101 ? 1.098 2.681 9.873 1.00 84.12 101 GLN A O 1
ATOM 697 N N . ILE A 1 102 ? -1.090 2.191 9.826 1.00 85.62 102 ILE A N 1
ATOM 698 C CA . ILE A 1 102 ? -0.902 0.830 9.299 1.00 85.62 102 ILE A CA 1
ATOM 699 C C . ILE A 1 102 ? -0.190 0.870 7.945 1.00 85.62 102 ILE A C 1
ATOM 701 O O . ILE A 1 102 ? 0.741 0.096 7.715 1.00 85.62 102 ILE A O 1
ATOM 705 N N . LEU A 1 103 ? -0.593 1.779 7.057 1.00 84.81 103 LEU A N 1
ATOM 706 C CA . LEU A 1 103 ? 0.043 1.948 5.755 1.00 84.81 103 LEU A CA 1
ATOM 707 C C . LEU A 1 103 ? 1.496 2.412 5.907 1.00 84.81 103 LEU A C 1
ATOM 709 O O . LEU A 1 103 ? 2.362 1.850 5.246 1.00 84.81 103 LEU A O 1
ATOM 713 N N . THR A 1 104 ? 1.804 3.325 6.836 1.00 83.75 104 THR A N 1
ATOM 714 C CA . THR A 1 104 ? 3.198 3.722 7.111 1.00 83.75 104 THR A CA 1
ATOM 715 C C . THR A 1 104 ? 4.054 2.580 7.659 1.00 83.75 104 THR A C 1
ATOM 717 O O . THR A 1 104 ? 5.239 2.538 7.357 1.00 83.75 104 THR A O 1
ATOM 720 N N . CYS A 1 105 ? 3.484 1.598 8.371 1.00 85.38 105 CYS A N 1
ATOM 721 C CA . CYS A 1 105 ? 4.226 0.392 8.769 1.00 85.38 105 CYS A CA 1
ATOM 722 C C . CYS A 1 105 ? 4.635 -0.494 7.581 1.00 85.38 105 CYS A C 1
ATOM 724 O O . CYS A 1 105 ? 5.546 -1.307 7.716 1.00 85.38 105 CYS A O 1
ATOM 726 N N . HIS A 1 106 ? 3.974 -0.353 6.431 1.00 86.62 106 HIS A N 1
ATOM 727 C CA . HIS A 1 106 ? 4.343 -1.047 5.197 1.00 86.62 106 HIS A CA 1
ATOM 728 C C . HIS A 1 106 ? 5.345 -0.248 4.353 1.00 86.62 106 HIS A C 1
ATOM 730 O O . HIS A 1 106 ? 5.820 -0.759 3.339 1.00 86.62 106 HIS A O 1
ATOM 736 N N . VAL A 1 107 ? 5.675 0.984 4.753 1.00 86.19 107 VAL A N 1
ATOM 737 C CA . VAL A 1 107 ? 6.665 1.824 4.078 1.00 86.19 107 VAL A CA 1
ATOM 738 C C . VAL A 1 107 ? 7.983 1.738 4.831 1.00 86.19 107 VAL A C 1
ATOM 740 O O . VAL A 1 107 ? 8.099 2.149 5.984 1.00 86.19 107 VAL A O 1
ATOM 743 N N . ILE A 1 108 ? 9.005 1.237 4.154 1.00 85.25 108 ILE A N 1
ATOM 744 C CA . ILE A 1 108 ? 10.378 1.278 4.636 1.00 85.25 108 ILE A CA 1
ATOM 745 C C . ILE A 1 108 ? 11.015 2.545 4.046 1.00 85.25 108 ILE A C 1
ATOM 747 O O . ILE A 1 108 ? 11.080 2.665 2.819 1.00 85.25 108 ILE A O 1
ATOM 751 N N . PRO A 1 109 ? 11.493 3.494 4.874 1.00 82.94 109 PRO A N 1
ATOM 752 C CA . PRO A 1 109 ? 12.150 4.720 4.413 1.00 82.94 109 PRO A CA 1
ATOM 753 C C . PRO A 1 109 ? 13.613 4.457 4.001 1.00 82.94 109 PRO A C 1
ATOM 755 O O . PRO A 1 109 ? 14.534 5.130 4.465 1.00 82.94 109 PRO A O 1
ATOM 758 N N . ALA A 1 110 ? 13.835 3.412 3.203 1.00 82.31 110 ALA A N 1
ATOM 759 C CA . ALA A 1 110 ? 15.121 3.015 2.642 1.00 82.31 110 ALA A CA 1
ATOM 760 C C . ALA A 1 110 ? 14.908 2.132 1.399 1.00 82.31 110 ALA A C 1
ATOM 762 O O . ALA A 1 110 ? 13.841 1.535 1.221 1.00 82.31 110 ALA A O 1
ATOM 763 N N . GLU A 1 111 ? 15.944 2.001 0.569 1.00 80.69 111 GLU A N 1
ATOM 764 C CA . GLU A 1 111 ? 16.005 0.969 -0.471 1.00 80.69 111 GLU A CA 1
ATOM 765 C C . GLU A 1 111 ? 16.324 -0.369 0.201 1.00 80.69 111 GLU A C 1
ATOM 767 O O . GLU A 1 111 ? 17.411 -0.550 0.749 1.00 80.69 111 GLU A O 1
ATOM 772 N N . ALA A 1 112 ? 15.361 -1.288 0.210 1.00 81.19 112 ALA A N 1
ATOM 773 C CA . ALA A 1 112 ? 15.526 -2.616 0.785 1.00 81.19 112 ALA A CA 1
ATOM 774 C C . ALA A 1 112 ? 15.296 -3.661 -0.309 1.00 81.19 112 ALA A C 1
ATOM 776 O O . ALA A 1 112 ? 14.154 -3.948 -0.677 1.00 81.19 112 ALA A O 1
ATOM 777 N N . PHE A 1 113 ? 16.380 -4.226 -0.848 1.00 81.56 113 PHE A N 1
ATOM 778 C CA . PHE A 1 113 ? 16.287 -5.282 -1.850 1.00 81.56 113 PHE A CA 1
ATOM 779 C C . PHE A 1 113 ? 16.164 -6.650 -1.184 1.00 81.56 113 PHE A C 1
ATOM 781 O O . PHE A 1 113 ? 16.777 -6.929 -0.157 1.00 81.56 113 PHE A O 1
ATOM 788 N N . SER A 1 114 ? 15.428 -7.558 -1.827 1.00 80.25 114 SER A N 1
ATOM 789 C CA . SER A 1 114 ? 15.324 -8.948 -1.362 1.00 80.25 114 SER A CA 1
ATOM 790 C C . SER A 1 114 ? 16.670 -9.686 -1.339 1.00 80.25 114 SER A C 1
ATOM 792 O O . SER A 1 114 ? 16.742 -10.754 -0.749 1.00 80.25 114 SER A O 1
ATOM 794 N N . SER A 1 115 ? 17.705 -9.175 -2.010 1.00 84.12 115 SER A N 1
ATOM 795 C CA . SER A 1 115 ? 19.057 -9.746 -2.007 1.00 84.12 115 SER A CA 1
ATOM 796 C C . SER A 1 115 ? 19.883 -9.392 -0.770 1.00 84.12 115 SER A C 1
ATOM 798 O O . SER A 1 115 ? 20.924 -10.009 -0.560 1.00 84.12 115 SER A O 1
ATOM 800 N N . ASP A 1 116 ? 19.455 -8.395 0.008 1.00 74.69 116 ASP A N 1
ATOM 801 C CA . ASP A 1 116 ? 20.161 -7.922 1.207 1.00 74.69 116 ASP A CA 1
ATOM 802 C C . ASP A 1 116 ? 19.689 -8.620 2.500 1.00 74.69 116 ASP A C 1
ATOM 804 O O . ASP A 1 116 ? 20.158 -8.289 3.592 1.00 74.69 116 ASP A O 1
ATOM 808 N N . ILE A 1 117 ? 18.775 -9.591 2.379 1.00 64.12 117 ILE A N 1
ATOM 809 C CA . ILE A 1 117 ? 18.197 -10.410 3.459 1.00 64.12 117 ILE A CA 1
ATOM 810 C C . ILE A 1 117 ? 18.412 -11.902 3.197 1.00 64.12 117 ILE A C 1
ATOM 812 O O . ILE A 1 117 ? 18.566 -12.639 4.197 1.00 64.12 117 ILE A O 1
#

pLDDT: mean 73.73, std 16.56, range [29.81, 86.81]